Protein AF-A0A026WKN6-F1 (afdb_monomer_lite)

Organism: Ooceraea biroi (NCBI:txid2015173)

Secondary structure (DSSP, 8-state):
--HHHHHHHHHHHTT-TTPPP-S-SS-TT------S------S--HHHHHHHHHHHHHHT-GGGHHHHHHHHTTTTS--HHHHHHHHHHHHHHHHTTTSS------SS---------

pLDDT: mean 77.49, std 14.38, range [48.28, 93.0]

Sequence (117 aa):
MRQSSYIDEVLKRFNMEECNPVSTPMDLGSKLDREEQSYEEKDLPYRELVGCLTYIATATRPDIAFVASYLGQFNSCYREVHWKAAKRVLRYLKGTRDIGLVFRTDSEPLRRYMDSD

Foldseek 3Di:
DQQLVLLCVLCVVQVNNPPAADQDLADPPDDPDPDPDDDDPPVDCQVVLLVSLCCSCVPKNVVCNVVSVVLVVCSPPDDVSSVVSSSNNSSNCSVCVVPIDPPDVDVDPDDDDDDDD

Structure (mmCIF, N/CA/C/O backbone):
data_AF-A0A026WKN6-F1
#
_entry.id   AF-A0A026WKN6-F1
#
loop_
_atom_site.group_PDB
_atom_site.id
_atom_site.type_symbol
_atom_site.label_atom_id
_atom_site.label_alt_id
_atom_site.label_comp_id
_atom_site.label_asym_id
_atom_site.label_entity_id
_atom_site.label_seq_id
_atom_site.pdbx_PDB_ins_code
_atom_site.Cartn_x
_atom_site.Cartn_y
_atom_site.Cartn_z
_atom_site.occupancy
_atom_site.B_iso_or_equiv
_atom_site.auth_seq_id
_atom_site.auth_comp_id
_atom_site.auth_asym_id
_atom_site.auth_atom_id
_atom_site.pdbx_PDB_model_num
ATOM 1 N N . MET A 1 1 ? 17.567 -3.033 -8.447 1.00 48.56 1 MET A N 1
ATOM 2 C CA . MET A 1 1 ? 16.468 -3.650 -7.667 1.00 48.56 1 MET A CA 1
ATOM 3 C C . MET A 1 1 ? 15.292 -3.879 -8.597 1.00 48.56 1 MET A C 1
ATOM 5 O O . MET A 1 1 ? 15.022 -3.006 -9.411 1.00 48.56 1 MET A O 1
ATOM 9 N N . ARG A 1 2 ? 14.626 -5.036 -8.524 1.00 63.66 2 ARG A N 1
ATOM 10 C CA . ARG A 1 2 ? 13.374 -5.266 -9.257 1.00 63.66 2 ARG A CA 1
ATOM 11 C C . ARG A 1 2 ? 12.217 -4.848 -8.357 1.00 63.66 2 ARG A C 1
ATOM 13 O O . ARG A 1 2 ? 12.147 -5.289 -7.216 1.00 63.66 2 ARG A O 1
ATOM 20 N N . GLN A 1 3 ? 11.339 -3.998 -8.877 1.00 70.75 3 GLN A N 1
ATOM 21 C CA . GLN A 1 3 ? 10.154 -3.496 -8.182 1.00 70.75 3 GLN A CA 1
ATOM 22 C C . GLN A 1 3 ? 9.325 -4.612 -7.527 1.00 70.75 3 GLN A C 1
ATOM 24 O O . GLN A 1 3 ? 8.869 -4.462 -6.397 1.00 70.75 3 GLN A O 1
ATOM 29 N N . SER A 1 4 ? 9.157 -5.734 -8.229 1.00 78.69 4 SER A N 1
ATOM 30 C CA . SER A 1 4 ? 8.383 -6.886 -7.769 1.00 78.69 4 SER A CA 1
ATOM 31 C C . SER A 1 4 ? 8.903 -7.465 -6.453 1.00 78.69 4 SER A C 1
ATOM 33 O O . SER A 1 4 ? 8.103 -7.727 -5.566 1.00 78.69 4 SER A O 1
ATOM 35 N N . SER A 1 5 ? 10.224 -7.553 -6.266 1.00 83.88 5 SER A N 1
ATOM 36 C CA . SER A 1 5 ? 10.817 -8.065 -5.024 1.00 83.88 5 SER A CA 1
ATOM 37 C C . SER A 1 5 ? 10.490 -7.188 -3.813 1.00 83.88 5 SER A C 1
ATOM 39 O O . SER A 1 5 ? 10.167 -7.712 -2.755 1.00 83.88 5 SER A O 1
ATOM 41 N N . TYR A 1 6 ? 10.503 -5.860 -3.974 1.00 87.56 6 TYR A N 1
ATOM 42 C CA . TYR A 1 6 ? 10.121 -4.952 -2.888 1.00 87.56 6 TYR A CA 1
ATOM 43 C C . TYR A 1 6 ? 8.618 -5.026 -2.589 1.00 87.56 6 TYR A C 1
ATOM 45 O O . TYR A 1 6 ? 8.214 -5.009 -1.430 1.00 87.56 6 TYR A O 1
ATOM 53 N N . ILE A 1 7 ? 7.777 -5.153 -3.622 1.00 88.44 7 ILE A N 1
ATOM 54 C CA . ILE A 1 7 ? 6.335 -5.373 -3.438 1.00 88.44 7 ILE A CA 1
ATOM 55 C C . ILE A 1 7 ? 6.089 -6.678 -2.667 1.00 88.44 7 ILE A C 1
ATOM 57 O O . ILE A 1 7 ? 5.296 -6.669 -1.729 1.00 88.44 7 ILE A O 1
ATOM 61 N N . ASP A 1 8 ? 6.781 -7.766 -3.010 1.00 89.62 8 ASP A N 1
ATOM 62 C CA . ASP A 1 8 ? 6.659 -9.057 -2.323 1.00 89.62 8 ASP A CA 1
ATOM 63 C C . ASP A 1 8 ? 7.111 -8.960 -0.848 1.00 89.62 8 ASP A C 1
ATOM 65 O O . ASP A 1 8 ? 6.417 -9.450 0.045 1.00 89.62 8 ASP A O 1
ATOM 69 N N . GLU A 1 9 ? 8.213 -8.258 -0.555 1.00 91.19 9 GLU A N 1
ATOM 70 C CA . GLU A 1 9 ? 8.668 -7.993 0.821 1.00 91.19 9 GLU A CA 1
ATOM 71 C C . GLU A 1 9 ? 7.640 -7.195 1.634 1.00 91.19 9 GLU A C 1
ATOM 73 O O . GLU A 1 9 ? 7.352 -7.531 2.786 1.00 91.19 9 GLU A O 1
ATOM 78 N N . VAL A 1 10 ? 7.055 -6.155 1.036 1.00 91.88 10 VAL A N 1
ATOM 79 C CA . VAL A 1 10 ? 5.997 -5.360 1.669 1.00 91.88 10 VAL A CA 1
ATOM 80 C C . VAL A 1 10 ? 4.758 -6.227 1.908 1.00 91.88 10 VAL A C 1
ATOM 82 O O . VAL A 1 10 ? 4.197 -6.204 3.003 1.00 91.88 10 VAL A O 1
ATOM 85 N N . LEU A 1 11 ? 4.345 -7.047 0.937 1.00 91.62 11 LEU A N 1
ATOM 86 C CA . LEU A 1 11 ? 3.221 -7.972 1.105 1.00 91.62 11 LEU A CA 1
ATOM 87 C C . LEU A 1 11 ? 3.456 -8.940 2.268 1.00 91.62 11 LEU A C 1
ATOM 89 O O . LEU A 1 11 ? 2.553 -9.127 3.083 1.00 91.62 11 LEU A O 1
ATOM 93 N N . LYS A 1 12 ? 4.666 -9.488 2.400 1.00 93.00 12 LYS A N 1
ATOM 94 C CA . LYS A 1 12 ? 5.058 -10.351 3.520 1.00 93.00 12 LYS A CA 1
ATOM 95 C C . LYS A 1 12 ? 5.006 -9.633 4.859 1.00 93.00 12 LYS A C 1
ATOM 97 O O . LYS A 1 12 ? 4.391 -10.122 5.804 1.00 93.00 12 LYS A O 1
ATOM 102 N N . ARG A 1 13 ? 5.581 -8.433 4.931 1.00 92.44 13 ARG A N 1
ATOM 103 C CA . ARG A 1 13 ? 5.634 -7.619 6.154 1.00 92.44 13 ARG A CA 1
ATOM 104 C C . ARG A 1 13 ? 4.250 -7.307 6.726 1.00 92.44 13 ARG A C 1
ATOM 106 O O . ARG A 1 13 ? 4.085 -7.286 7.941 1.00 92.44 13 ARG A O 1
ATOM 113 N N . PHE A 1 14 ? 3.252 -7.111 5.865 1.00 91.56 14 PHE A N 1
ATOM 114 C CA . PHE A 1 14 ? 1.872 -6.833 6.275 1.00 91.56 14 PHE A CA 1
ATOM 115 C C . PHE A 1 14 ? 0.948 -8.063 6.232 1.00 91.56 14 PHE A C 1
ATOM 117 O O . PHE A 1 14 ? -0.270 -7.907 6.342 1.00 91.56 14 PHE A O 1
ATOM 124 N N . ASN A 1 15 ? 1.505 -9.274 6.096 1.00 90.75 15 ASN A N 1
ATOM 125 C CA . ASN A 1 15 ? 0.782 -10.551 6.059 1.00 90.75 15 ASN A CA 1
ATOM 126 C C . ASN A 1 15 ? -0.301 -10.613 4.956 1.00 90.75 15 ASN A C 1
ATOM 128 O O . ASN A 1 15 ? -1.433 -11.054 5.170 1.00 90.75 15 ASN A O 1
ATOM 132 N N . MET A 1 16 ? 0.054 -10.118 3.770 1.00 92.25 16 MET A N 1
ATOM 133 C CA . MET A 1 16 ? -0.791 -9.980 2.578 1.00 92.25 16 MET A CA 1
ATOM 134 C C . MET A 1 16 ? -0.297 -10.841 1.401 1.00 92.25 16 MET A C 1
ATOM 136 O O . MET A 1 16 ? -0.819 -10.708 0.294 1.00 92.25 16 MET A O 1
ATOM 140 N N . GLU A 1 17 ? 0.665 -11.744 1.613 1.00 89.19 17 GLU A N 1
ATOM 141 C CA . GLU A 1 17 ? 1.188 -12.656 0.579 1.00 89.19 17 GLU A CA 1
ATOM 142 C C . GLU A 1 17 ? 0.080 -13.475 -0.086 1.00 89.19 17 GLU A C 1
ATOM 144 O O . GLU A 1 17 ? 0.036 -13.549 -1.308 1.00 89.19 17 GLU A O 1
ATOM 149 N N . GLU A 1 18 ? -0.896 -13.961 0.685 1.00 87.81 18 GLU A N 1
ATOM 150 C CA . GLU A 1 18 ? -2.012 -14.793 0.207 1.00 87.81 18 GLU A CA 1
ATOM 151 C C . GLU A 1 18 ? -3.272 -13.984 -0.159 1.00 87.81 18 GLU A C 1
ATOM 153 O O . GLU A 1 18 ? -4.340 -14.540 -0.404 1.00 87.81 18 GLU A O 1
ATOM 158 N N . CYS A 1 19 ? -3.195 -12.648 -0.224 1.00 87.88 19 CYS A N 1
ATOM 159 C CA . CYS A 1 19 ? -4.388 -11.836 -0.482 1.00 87.88 19 CYS A CA 1
ATOM 160 C C . CYS A 1 19 ? -4.925 -11.995 -1.921 1.00 87.88 19 CYS A C 1
ATOM 162 O O . CYS A 1 19 ? -4.163 -12.161 -2.873 1.00 87.88 19 CYS A O 1
ATOM 164 N N . ASN A 1 20 ? -6.243 -11.895 -2.115 1.00 89.38 20 ASN A N 1
ATOM 165 C CA . ASN A 1 20 ? -6.823 -11.913 -3.463 1.00 89.38 20 ASN A CA 1
ATOM 166 C C . ASN A 1 20 ? -6.554 -10.581 -4.179 1.00 89.38 20 ASN A C 1
ATOM 168 O O . ASN A 1 20 ? -6.900 -9.539 -3.610 1.00 89.38 20 ASN A O 1
ATOM 172 N N . PRO A 1 21 ? -6.008 -10.571 -5.407 1.00 88.06 21 PRO A N 1
ATOM 173 C CA . PRO A 1 21 ? -5.739 -9.332 -6.124 1.00 88.06 21 PRO A CA 1
ATOM 174 C C . PRO A 1 21 ? -7.027 -8.560 -6.443 1.00 88.06 21 PRO A C 1
ATOM 176 O O . PRO A 1 21 ? -8.120 -9.125 -6.488 1.00 88.06 21 PRO A O 1
ATOM 179 N N . VAL A 1 22 ? -6.901 -7.248 -6.642 1.00 87.62 22 VAL A N 1
ATOM 180 C CA . VAL A 1 22 ? -7.993 -6.378 -7.114 1.00 87.62 22 VAL A CA 1
ATOM 181 C C . VAL A 1 22 ? -7.535 -5.591 -8.329 1.00 87.62 22 VAL A C 1
ATOM 183 O O . VAL A 1 22 ? -6.348 -5.322 -8.476 1.00 87.62 22 VAL A O 1
ATOM 186 N N . SER A 1 23 ? -8.475 -5.199 -9.186 1.00 83.00 23 SER A N 1
ATOM 187 C CA . SER A 1 23 ? -8.194 -4.423 -10.398 1.00 83.00 23 SER A CA 1
ATOM 188 C C . SER A 1 23 ? -8.072 -2.918 -10.152 1.00 83.00 23 SER A C 1
ATOM 190 O O . SER A 1 23 ? -7.506 -2.226 -10.992 1.00 83.00 23 SER A O 1
ATOM 192 N N . THR A 1 24 ? -8.574 -2.400 -9.022 1.00 82.12 24 THR A N 1
ATOM 193 C CA . THR A 1 24 ? -8.533 -0.962 -8.709 1.00 82.12 24 THR A CA 1
ATOM 194 C C . THR A 1 24 ? -7.831 -0.665 -7.377 1.00 82.12 24 THR A C 1
ATOM 196 O O . THR A 1 24 ? -8.130 -1.320 -6.369 1.00 82.12 24 THR A O 1
ATOM 199 N N . PRO A 1 25 ? -6.938 0.348 -7.332 1.00 78.88 25 PRO A N 1
ATOM 200 C CA . PRO A 1 25 ? -6.213 0.721 -6.114 1.00 78.88 25 PRO A CA 1
ATOM 201 C C . PRO A 1 25 ? -7.118 1.353 -5.048 1.00 78.88 25 PRO A C 1
ATOM 203 O O . PRO A 1 25 ? -6.842 1.238 -3.857 1.00 78.88 25 PRO A O 1
ATOM 206 N N . MET A 1 26 ? -8.219 1.983 -5.463 1.00 77.88 26 MET A N 1
ATOM 207 C CA . MET A 1 26 ? -9.197 2.633 -4.593 1.00 77.88 26 MET A CA 1
ATOM 208 C C . MET A 1 26 ? -10.614 2.264 -5.035 1.00 77.88 26 MET A C 1
ATOM 210 O O . MET A 1 26 ? -10.860 2.002 -6.215 1.00 77.88 26 MET A O 1
ATOM 214 N N . ASP A 1 27 ? -11.534 2.205 -4.077 1.00 69.12 27 ASP A N 1
ATOM 215 C CA . ASP A 1 27 ? -12.958 2.074 -4.364 1.00 69.12 27 ASP A CA 1
ATOM 216 C C . ASP A 1 27 ? -13.550 3.475 -4.567 1.00 69.12 27 ASP A C 1
ATOM 218 O O . ASP A 1 27 ? -13.431 4.328 -3.687 1.00 69.12 27 ASP A O 1
ATOM 222 N N . LEU A 1 28 ? -14.149 3.733 -5.733 1.00 54.09 28 LEU A N 1
ATOM 223 C CA . LEU A 1 28 ? -14.684 5.052 -6.105 1.00 54.09 28 LEU A CA 1
ATOM 224 C C . LEU A 1 28 ? -15.862 5.489 -5.208 1.00 54.09 28 LEU A C 1
ATOM 226 O O . LEU A 1 28 ? -16.204 6.668 -5.188 1.00 54.09 28 LEU A O 1
ATOM 230 N N . GLY A 1 29 ? -16.476 4.557 -4.468 1.00 53.06 29 GLY A N 1
ATOM 231 C CA . GLY A 1 29 ? -17.638 4.817 -3.612 1.00 53.06 29 GLY A CA 1
ATOM 232 C C . GLY A 1 29 ? -17.336 5.095 -2.135 1.00 53.06 29 GLY A C 1
ATOM 233 O O . GLY A 1 29 ? -18.215 5.568 -1.420 1.00 53.06 29 GLY A O 1
ATOM 234 N N . SER A 1 30 ? -16.123 4.822 -1.647 1.00 57.12 30 SER A N 1
ATOM 235 C CA . SER A 1 30 ? -15.786 5.012 -0.230 1.00 57.12 30 SER A CA 1
ATOM 236 C C . SER A 1 30 ? -15.177 6.394 -0.002 1.00 57.12 30 SER A C 1
ATOM 238 O O . SER A 1 30 ? -13.962 6.562 -0.109 1.00 57.12 30 SER A O 1
ATOM 240 N N . LYS A 1 31 ? -16.011 7.388 0.326 1.00 59.00 31 LYS A N 1
ATOM 241 C CA . LYS A 1 31 ? -15.520 8.632 0.934 1.00 59.00 31 LYS A CA 1
ATOM 242 C C . LYS A 1 31 ? -14.857 8.266 2.262 1.00 59.00 31 LYS A C 1
ATOM 244 O O . LYS A 1 31 ? -15.513 7.747 3.162 1.00 59.00 31 LYS A O 1
ATOM 249 N N . LEU A 1 32 ? -13.546 8.473 2.361 1.00 64.12 32 LEU A N 1
ATOM 250 C CA . LEU A 1 32 ? -12.849 8.410 3.642 1.00 64.12 32 LEU A CA 1
ATOM 251 C C . LEU A 1 32 ? -13.203 9.705 4.375 1.00 64.12 32 LEU A C 1
ATOM 253 O O . L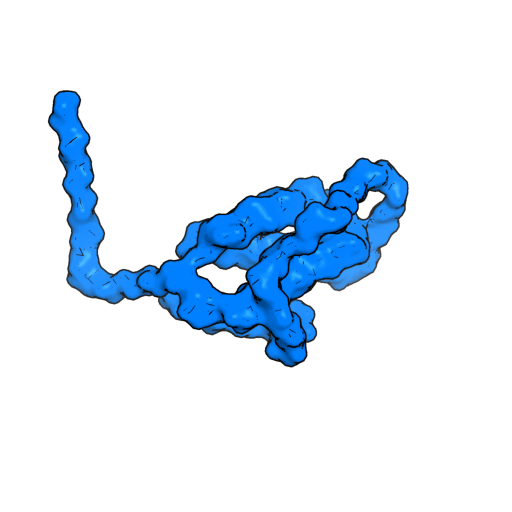EU A 1 32 ? -12.563 10.737 4.177 1.00 64.12 32 LEU A O 1
ATOM 257 N N . ASP A 1 33 ? -14.313 9.677 5.113 1.00 60.28 33 ASP A N 1
ATOM 258 C CA . ASP A 1 33 ? -14.785 10.849 5.836 1.00 60.28 33 ASP A CA 1
ATOM 259 C C . ASP A 1 33 ? -13.829 11.203 6.973 1.00 60.28 33 ASP A C 1
ATOM 261 O O . ASP A 1 33 ? -13.412 10.370 7.784 1.00 60.28 33 ASP A O 1
ATOM 265 N N . ARG A 1 34 ? -13.499 12.492 7.023 1.00 56.62 34 ARG A N 1
ATOM 266 C CA . ARG A 1 34 ? -12.671 13.111 8.052 1.00 56.62 34 ARG A CA 1
ATOM 267 C C . ARG A 1 34 ? -13.568 13.579 9.198 1.00 56.62 34 ARG A C 1
ATOM 269 O O . ARG A 1 34 ? -13.536 14.744 9.568 1.00 56.62 34 ARG A O 1
ATOM 276 N N . GLU A 1 35 ? -14.429 12.705 9.711 1.00 55.69 35 GLU A N 1
ATOM 277 C CA . GLU A 1 35 ? -15.201 13.055 10.904 1.00 55.69 35 GLU A CA 1
ATOM 278 C C . GLU A 1 35 ? -14.261 13.164 12.113 1.00 55.69 35 GLU A C 1
ATOM 280 O O . GLU A 1 35 ? -13.266 12.445 12.224 1.00 55.69 35 GLU A O 1
ATOM 285 N N . GLU A 1 36 ? -14.544 14.098 13.017 1.00 53.97 36 GLU A N 1
ATOM 286 C CA . GLU A 1 36 ? -13.625 14.500 14.093 1.00 53.97 36 GLU A CA 1
ATOM 287 C C . GLU A 1 36 ? -13.580 13.529 15.284 1.00 53.97 36 GLU A C 1
ATOM 289 O O . GLU A 1 36 ? -12.794 13.727 16.207 1.00 53.97 36 GLU A O 1
ATOM 294 N N . GLN A 1 37 ? -14.384 12.460 15.296 1.00 52.09 37 GLN A N 1
ATOM 295 C CA . GLN A 1 37 ? -14.544 11.634 16.499 1.00 52.09 37 GLN A CA 1
ATOM 296 C C . GLN A 1 37 ? -14.195 10.160 16.286 1.00 52.09 37 GLN A C 1
ATOM 298 O O . GLN A 1 37 ? -14.786 9.490 15.442 1.00 52.09 37 GLN A O 1
ATOM 303 N N . SER A 1 38 ? -13.265 9.687 17.126 1.00 48.28 38 SER A N 1
ATOM 304 C CA . SER A 1 38 ? -12.721 8.329 17.291 1.00 48.28 38 SER A CA 1
ATOM 305 C C . SER A 1 38 ? -11.351 8.086 16.640 1.00 48.28 38 SER A C 1
ATOM 307 O O . SER A 1 38 ? -11.210 7.615 15.510 1.00 48.28 38 SER A O 1
ATOM 309 N N . TYR A 1 39 ? -10.327 8.421 17.432 1.00 60.25 39 TYR A N 1
ATOM 310 C CA . TYR A 1 39 ? -9.042 7.732 17.465 1.00 60.25 39 TYR A CA 1
ATOM 311 C C . TYR A 1 39 ? -9.267 6.275 17.872 1.00 60.25 39 TYR A C 1
ATOM 313 O O . TYR A 1 39 ? -9.890 6.038 18.902 1.00 60.25 39 TYR A O 1
ATOM 321 N N . GLU A 1 40 ? -8.657 5.332 17.161 1.00 53.97 40 GLU A N 1
ATOM 322 C CA . GLU A 1 40 ? -8.114 4.152 17.831 1.00 53.97 40 GLU A CA 1
ATOM 323 C C . GLU A 1 40 ? -6.732 3.843 17.258 1.00 53.97 40 GLU A C 1
ATOM 325 O O . GLU A 1 40 ? -6.589 3.265 16.177 1.00 53.97 40 GLU A O 1
ATOM 330 N N . GLU A 1 41 ? -5.715 4.223 18.038 1.00 56.28 41 GLU A N 1
ATOM 331 C CA . GLU A 1 41 ? -4.413 3.561 18.090 1.00 56.28 41 GLU A CA 1
ATOM 332 C C . GLU A 1 41 ? -4.624 2.098 18.506 1.00 56.28 41 GLU A C 1
ATOM 334 O O . GLU A 1 41 ? -4.392 1.688 19.636 1.00 56.28 41 GLU A O 1
ATOM 339 N N . LYS A 1 42 ? -5.116 1.281 17.583 1.00 56.66 42 LYS A N 1
ATOM 340 C CA . LYS A 1 42 ? -4.738 -0.130 17.567 1.00 56.66 42 LYS A CA 1
ATOM 341 C C . LYS A 1 42 ? -3.354 -0.157 16.934 1.00 56.66 42 LYS A C 1
ATOM 343 O O . LYS A 1 42 ? -3.185 0.573 15.964 1.00 56.66 42 LYS A O 1
ATOM 348 N N . ASP A 1 43 ? -2.420 -0.949 17.468 1.00 68.44 43 ASP A N 1
ATOM 349 C CA . ASP A 1 43 ? -1.008 -1.185 17.067 1.00 68.44 43 ASP A CA 1
ATOM 350 C C . ASP A 1 43 ? -0.784 -1.547 15.576 1.00 68.44 43 ASP A C 1
ATOM 352 O O . ASP A 1 43 ? -0.025 -2.439 15.199 1.00 68.44 43 ASP A O 1
ATOM 356 N N . LEU A 1 44 ? -1.492 -0.892 14.672 1.00 77.69 44 LEU A N 1
ATOM 357 C CA . LEU A 1 44 ? -1.476 -1.129 13.257 1.00 77.69 44 LEU A CA 1
ATOM 358 C C . LEU A 1 44 ? -0.347 -0.278 12.681 1.00 77.69 44 LEU A C 1
ATOM 360 O O . LEU A 1 44 ? -0.346 0.945 12.853 1.00 77.69 44 LEU A O 1
ATOM 364 N N . PRO A 1 45 ? 0.590 -0.884 11.939 1.00 88.31 45 PRO A N 1
ATOM 365 C CA . PRO A 1 45 ? 1.684 -0.173 11.285 1.00 88.31 45 PRO A CA 1
ATOM 366 C C . PRO A 1 45 ? 1.192 0.626 10.056 1.00 88.31 45 PRO A C 1
ATOM 368 O O . PRO A 1 45 ? 1.696 0.477 8.946 1.00 88.31 45 PRO A O 1
ATOM 371 N N . TYR A 1 46 ? 0.184 1.491 10.233 1.00 88.44 46 TYR A N 1
ATOM 372 C CA . TYR A 1 46 ? -0.433 2.281 9.164 1.00 88.44 46 TYR A CA 1
ATOM 373 C C . TYR A 1 46 ? 0.560 3.259 8.537 1.00 88.44 46 TYR A C 1
ATOM 375 O O . TYR A 1 46 ? 0.729 3.274 7.321 1.00 88.44 46 TYR A O 1
ATOM 383 N N . ARG A 1 47 ? 1.253 4.052 9.367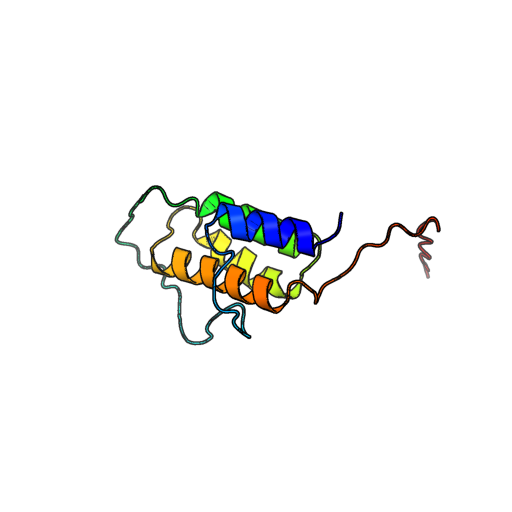 1.00 88.56 47 ARG A N 1
ATOM 384 C CA . ARG A 1 47 ? 2.247 5.037 8.898 1.00 88.56 47 ARG A CA 1
ATOM 385 C C . ARG A 1 47 ? 3.374 4.372 8.118 1.00 88.56 47 ARG A C 1
ATOM 387 O O . ARG A 1 47 ? 3.827 4.896 7.106 1.00 88.56 47 ARG A O 1
ATOM 394 N N . GLU A 1 48 ? 3.794 3.204 8.587 1.00 91.38 48 GLU A N 1
ATOM 395 C CA . GLU A 1 48 ? 4.810 2.394 7.930 1.00 91.38 48 GLU A CA 1
ATOM 396 C C . GLU A 1 48 ? 4.326 1.903 6.561 1.00 91.38 48 GLU A C 1
ATOM 398 O O . GLU A 1 48 ? 5.026 2.084 5.566 1.00 91.38 48 GLU A O 1
ATOM 403 N N . LEU A 1 49 ? 3.097 1.376 6.484 1.00 92.44 49 LEU A N 1
ATOM 404 C CA . LEU A 1 49 ? 2.500 0.958 5.218 1.00 92.44 49 LEU A CA 1
ATOM 405 C C . LEU A 1 49 ? 2.393 2.126 4.232 1.00 92.44 49 LEU A C 1
ATOM 407 O O . LEU A 1 49 ? 2.788 1.992 3.076 1.00 92.44 49 LEU A O 1
ATOM 411 N N . VAL A 1 50 ? 1.902 3.285 4.673 1.00 91.88 50 VAL A N 1
ATOM 412 C CA . VAL A 1 50 ? 1.819 4.483 3.825 1.00 91.88 50 VAL A CA 1
ATOM 413 C C . VAL A 1 50 ? 3.206 4.917 3.344 1.00 91.88 50 VAL A C 1
ATOM 415 O O . VAL A 1 50 ? 3.349 5.310 2.186 1.00 91.88 50 VAL A O 1
ATOM 418 N N . GLY A 1 51 ? 4.238 4.794 4.183 1.00 92.19 51 GLY A N 1
ATOM 419 C CA . GLY A 1 51 ? 5.630 5.027 3.795 1.00 92.19 51 GLY A CA 1
ATOM 420 C C . GLY A 1 51 ? 6.090 4.096 2.670 1.00 92.19 51 GLY A C 1
ATOM 421 O O . GLY A 1 51 ? 6.589 4.570 1.649 1.00 92.19 51 GLY A O 1
ATOM 422 N N . CYS A 1 52 ? 5.841 2.789 2.799 1.00 92.56 52 CYS A N 1
ATOM 423 C CA . CYS A 1 52 ? 6.122 1.808 1.746 1.00 92.56 52 CYS A CA 1
ATOM 424 C C . CYS A 1 52 ? 5.365 2.122 0.446 1.00 92.56 52 CYS A C 1
ATOM 426 O O . CYS A 1 52 ? 5.956 2.097 -0.633 1.00 92.56 52 CYS A O 1
ATOM 428 N N . LEU A 1 53 ? 4.074 2.463 0.534 1.00 91.94 53 LEU A N 1
ATOM 429 C CA . LEU A 1 53 ? 3.260 2.828 -0.631 1.00 91.94 53 LEU A CA 1
ATOM 430 C C . LEU A 1 53 ? 3.777 4.097 -1.315 1.00 91.94 53 LEU A C 1
ATOM 432 O O . LEU A 1 53 ? 3.841 4.147 -2.540 1.00 91.94 53 LEU A O 1
ATOM 436 N N . THR A 1 54 ? 4.185 5.098 -0.535 1.00 92.12 54 THR A N 1
ATOM 437 C CA . THR A 1 54 ? 4.761 6.345 -1.054 1.00 92.12 54 THR A CA 1
ATOM 438 C C . THR A 1 54 ? 6.078 6.076 -1.776 1.00 92.12 54 THR A C 1
ATOM 440 O O . THR A 1 54 ? 6.299 6.621 -2.852 1.00 92.12 54 THR A O 1
ATOM 443 N N . TYR A 1 55 ? 6.926 5.194 -1.239 1.00 90.94 55 TYR A N 1
ATOM 444 C CA . TYR A 1 55 ? 8.164 4.788 -1.905 1.00 90.94 55 TYR A CA 1
ATOM 445 C C . TYR A 1 55 ? 7.902 4.041 -3.220 1.00 90.94 55 TYR A C 1
ATOM 447 O O . TYR A 1 55 ? 8.511 4.351 -4.240 1.00 90.94 55 TYR A O 1
ATOM 455 N N . ILE A 1 56 ? 6.959 3.093 -3.237 1.00 88.81 56 ILE A N 1
ATOM 456 C CA . ILE A 1 56 ? 6.573 2.372 -4.464 1.00 88.81 56 ILE A CA 1
ATOM 457 C C . ILE A 1 56 ? 6.043 3.356 -5.514 1.00 88.81 56 ILE A C 1
ATOM 459 O O . ILE A 1 56 ? 6.419 3.267 -6.689 1.00 88.81 56 ILE A O 1
ATOM 463 N N . ALA A 1 57 ? 5.227 4.319 -5.078 1.00 89.31 57 ALA A N 1
ATOM 464 C CA . ALA A 1 57 ? 4.646 5.341 -5.932 1.00 89.31 57 ALA A CA 1
ATOM 465 C C . ALA A 1 57 ? 5.694 6.238 -6.599 1.00 89.31 57 ALA A C 1
ATOM 467 O O . ALA A 1 57 ? 5.623 6.475 -7.803 1.00 89.31 57 ALA A O 1
ATOM 468 N N . THR A 1 58 ? 6.667 6.725 -5.825 1.00 85.81 58 THR A N 1
ATOM 469 C CA . THR A 1 58 ? 7.715 7.625 -6.325 1.00 85.81 58 THR A CA 1
ATOM 470 C C . THR A 1 58 ? 8.774 6.893 -7.133 1.00 85.81 58 THR A C 1
ATOM 472 O O . THR A 1 58 ? 9.303 7.456 -8.088 1.00 85.81 58 THR A O 1
ATOM 475 N N . ALA A 1 59 ? 9.080 5.644 -6.779 1.00 82.44 59 ALA A N 1
ATOM 476 C CA . ALA A 1 59 ? 10.132 4.891 -7.440 1.00 82.44 59 ALA A CA 1
ATOM 477 C C . ALA A 1 59 ? 9.679 4.289 -8.772 1.00 82.44 59 ALA A C 1
ATOM 479 O O . ALA A 1 59 ? 10.437 4.330 -9.731 1.00 82.44 59 ALA A O 1
ATOM 480 N N . THR A 1 60 ? 8.495 3.669 -8.843 1.00 78.75 60 THR A N 1
ATOM 481 C CA . THR A 1 60 ? 8.183 2.740 -9.955 1.00 78.75 60 THR A CA 1
ATOM 482 C C . THR A 1 60 ? 6.719 2.692 -10.398 1.00 78.75 60 THR A C 1
ATOM 484 O O . THR A 1 60 ? 6.440 2.229 -11.507 1.00 78.75 60 THR A O 1
ATOM 487 N N . ARG A 1 61 ? 5.779 3.159 -9.563 1.00 81.88 61 ARG A N 1
ATOM 488 C CA . ARG A 1 61 ? 4.325 3.050 -9.789 1.00 81.88 61 ARG A CA 1
ATOM 489 C C . ARG A 1 61 ? 3.598 4.380 -9.591 1.00 81.88 61 ARG A C 1
ATOM 491 O O . ARG A 1 61 ? 2.849 4.540 -8.623 1.00 81.88 61 ARG A O 1
ATOM 498 N N . PRO A 1 62 ? 3.767 5.344 -10.512 1.00 84.25 62 PRO A N 1
ATOM 499 C CA . PRO A 1 62 ? 3.086 6.634 -10.413 1.00 84.25 62 PRO A CA 1
ATOM 500 C C . PRO A 1 62 ? 1.552 6.509 -10.444 1.00 84.25 62 PRO A C 1
ATOM 502 O O . PRO A 1 62 ? 0.855 7.389 -9.946 1.00 84.25 62 PRO A O 1
ATOM 505 N N . ASP A 1 63 ? 1.010 5.402 -10.957 1.00 84.75 63 ASP A N 1
ATOM 506 C CA . ASP A 1 63 ? -0.422 5.084 -10.962 1.00 84.75 63 ASP A CA 1
ATOM 507 C C . ASP A 1 63 ? -1.037 4.987 -9.555 1.00 84.75 63 ASP A C 1
ATOM 509 O O . ASP A 1 63 ? -2.223 5.271 -9.388 1.00 84.75 63 ASP A O 1
ATOM 513 N N . ILE A 1 64 ? -0.244 4.657 -8.525 1.00 88.94 64 ILE A N 1
ATOM 514 C CA . ILE A 1 64 ? -0.703 4.660 -7.127 1.00 88.94 64 ILE A CA 1
ATOM 515 C C . ILE A 1 64 ? -0.334 5.946 -6.372 1.00 88.94 64 ILE A C 1
ATOM 517 O O . ILE A 1 64 ? -0.663 6.075 -5.194 1.00 88.94 64 ILE A O 1
ATOM 521 N N . ALA A 1 65 ? 0.329 6.920 -7.003 1.00 88.56 65 ALA A N 1
ATOM 522 C CA . ALA A 1 65 ? 0.781 8.129 -6.311 1.00 88.56 65 ALA A CA 1
ATOM 523 C C . ALA A 1 65 ? -0.380 8.912 -5.695 1.00 88.56 65 ALA A C 1
ATOM 525 O O . ALA A 1 65 ? -0.316 9.292 -4.528 1.00 88.56 65 ALA A O 1
ATOM 526 N N . PHE A 1 66 ? -1.482 9.054 -6.435 1.00 88.62 66 PHE A N 1
ATOM 527 C CA . PHE A 1 66 ? -2.683 9.710 -5.927 1.00 88.62 66 PHE A CA 1
ATOM 528 C C . PHE A 1 66 ? -3.215 9.029 -4.658 1.00 88.62 66 PHE A C 1
ATOM 530 O O . PHE A 1 66 ? -3.462 9.694 -3.652 1.00 88.62 66 PHE A O 1
ATOM 537 N N . VAL A 1 67 ? -3.348 7.697 -4.677 1.00 88.25 67 VAL A N 1
ATOM 538 C CA . VAL A 1 67 ? -3.900 6.949 -3.539 1.00 88.25 67 VAL A CA 1
ATOM 539 C C . VAL A 1 67 ? -2.963 6.990 -2.330 1.00 88.25 67 VAL A C 1
ATOM 541 O O . VAL A 1 67 ? -3.429 7.131 -1.202 1.00 88.25 67 VAL A O 1
ATOM 544 N N . ALA A 1 68 ? -1.647 6.926 -2.556 1.00 90.00 68 ALA A N 1
ATOM 545 C CA . ALA A 1 68 ? -0.642 7.013 -1.502 1.00 90.00 68 ALA A CA 1
ATOM 546 C C . ALA A 1 68 ? -0.652 8.397 -0.834 1.00 90.00 68 ALA A C 1
ATOM 548 O O . ALA A 1 68 ? -0.715 8.488 0.394 1.00 90.00 68 ALA A O 1
ATOM 549 N N . SER A 1 69 ? -0.679 9.473 -1.628 1.00 89.56 69 SER A N 1
ATOM 550 C CA . SER A 1 69 ? -0.791 10.841 -1.114 1.00 89.56 69 SER A CA 1
ATOM 551 C C . SER A 1 69 ? -2.108 11.071 -0.377 1.00 89.56 69 SER A C 1
ATOM 553 O O . SER A 1 69 ? -2.111 11.711 0.671 1.00 89.56 69 SER A O 1
ATOM 555 N N . TYR A 1 70 ? -3.221 10.527 -0.879 1.00 88.81 70 TYR A N 1
ATOM 556 C CA . TYR A 1 70 ? -4.519 10.626 -0.214 1.00 88.81 70 TYR A CA 1
ATOM 557 C C . TYR A 1 70 ? -4.520 9.929 1.152 1.00 88.81 70 TYR A C 1
ATOM 559 O O . TYR A 1 70 ? -4.901 10.535 2.150 1.00 88.81 70 TYR A O 1
ATOM 567 N N . LEU A 1 71 ? -4.008 8.696 1.235 1.00 88.50 71 LEU A N 1
ATOM 568 C CA . LEU A 1 71 ? -3.874 7.960 2.499 1.00 88.50 71 LEU A CA 1
ATOM 569 C C . LEU A 1 71 ? -2.921 8.649 3.492 1.00 88.50 71 LEU A C 1
ATOM 571 O O . LEU A 1 71 ? -3.155 8.601 4.703 1.00 88.50 71 LEU A O 1
ATOM 575 N N . GLY A 1 72 ? -1.887 9.336 2.996 1.00 87.56 72 GLY A N 1
ATOM 576 C CA . GLY A 1 72 ? -0.953 10.114 3.814 1.00 87.56 72 GLY A CA 1
ATOM 577 C C . GLY A 1 72 ? -1.597 11.262 4.593 1.00 87.56 72 GLY A C 1
ATOM 578 O O . GLY A 1 72 ? -1.126 11.592 5.683 1.00 87.56 72 GLY A O 1
ATOM 579 N N . GLN A 1 73 ? -2.718 11.811 4.114 1.00 87.44 73 GLN A N 1
ATOM 580 C CA . GLN A 1 73 ? -3.457 12.880 4.804 1.00 87.44 73 GLN A CA 1
ATOM 581 C C . GLN A 1 73 ? -4.084 12.429 6.133 1.00 87.44 73 GLN A C 1
ATOM 583 O O . GLN A 1 73 ? -4.470 13.272 6.948 1.00 87.44 73 GLN A O 1
ATOM 588 N N . PHE A 1 74 ? -4.162 11.112 6.353 1.00 84.44 74 PHE A N 1
ATOM 589 C CA . PHE A 1 74 ? -4.739 10.482 7.538 1.00 84.44 74 PHE A CA 1
ATOM 590 C C . PHE A 1 74 ? -3.675 9.868 8.464 1.00 84.44 74 PHE A C 1
ATOM 592 O O . PHE A 1 74 ? -4.019 9.160 9.401 1.00 84.44 74 PHE A O 1
ATOM 599 N N . ASN A 1 75 ? -2.377 10.136 8.264 1.00 81.94 75 ASN A N 1
ATOM 600 C CA . ASN A 1 75 ? -1.303 9.573 9.102 1.00 81.94 75 ASN A CA 1
ATOM 601 C C . ASN A 1 75 ? -1.421 9.909 10.603 1.00 81.94 75 ASN A C 1
ATOM 603 O O . ASN A 1 75 ? -0.919 9.157 11.445 1.00 81.94 75 ASN A O 1
ATOM 607 N N . SER A 1 76 ? -2.052 11.033 10.951 1.00 78.50 76 SER A N 1
ATOM 608 C CA . SER A 1 76 ? -2.311 11.450 12.336 1.00 78.50 76 SER A CA 1
ATOM 609 C C . SER A 1 76 ? -3.653 10.962 12.892 1.00 78.50 76 SER A C 1
ATOM 611 O O . SER A 1 76 ? -3.807 10.930 14.107 1.00 78.50 76 SER A O 1
ATOM 613 N N . CYS A 1 77 ? -4.601 10.576 12.033 1.00 77.00 77 CYS A N 1
ATOM 614 C CA . CYS A 1 77 ? -5.988 10.264 12.396 1.00 77.00 77 CYS A CA 1
ATOM 615 C C . CYS A 1 77 ? -6.553 9.081 11.586 1.00 77.00 77 CYS A C 1
ATOM 617 O O . CYS A 1 77 ? -7.682 9.114 11.087 1.00 77.00 77 CYS A O 1
ATOM 619 N N . TYR A 1 78 ? -5.753 8.025 11.416 1.00 76.62 78 TYR A N 1
ATOM 620 C CA . TYR A 1 78 ? -6.185 6.848 10.671 1.00 76.62 78 TYR A CA 1
ATOM 621 C C . TYR A 1 78 ? -7.208 6.039 11.478 1.00 76.62 78 TYR A C 1
ATOM 623 O O . TYR A 1 78 ? -7.293 6.106 12.699 1.00 76.62 78 TYR A O 1
ATOM 631 N N . ARG A 1 79 ? -8.020 5.274 10.753 1.00 78.44 79 ARG A N 1
ATOM 632 C CA . ARG A 1 79 ? -9.136 4.471 11.263 1.00 78.44 79 ARG A CA 1
ATOM 633 C C . ARG A 1 79 ? -9.118 3.132 10.546 1.00 78.44 79 ARG A C 1
ATOM 635 O O . ARG A 1 79 ? -8.406 2.967 9.552 1.00 78.44 79 ARG A O 1
ATOM 642 N N . GLU A 1 80 ? -9.960 2.200 10.971 1.00 80.25 80 GLU A N 1
ATOM 643 C CA . GLU A 1 80 ? -10.080 0.899 10.306 1.00 80.25 80 GLU A CA 1
ATOM 644 C C . GLU A 1 80 ? -10.415 1.032 8.807 1.00 80.25 80 GLU A C 1
ATOM 646 O O . GLU A 1 80 ? -9.894 0.275 7.990 1.00 80.25 80 GLU A O 1
ATOM 651 N N . VAL A 1 81 ? -11.215 2.034 8.422 1.00 82.44 81 VAL A N 1
ATOM 652 C CA . VAL A 1 81 ? -11.519 2.329 7.009 1.00 82.44 81 VAL A CA 1
ATOM 653 C C . VAL A 1 81 ? -10.270 2.724 6.216 1.00 82.44 81 VAL A C 1
ATOM 655 O O . VAL A 1 81 ? -10.049 2.207 5.122 1.00 82.44 81 VAL A O 1
ATOM 658 N N . HIS A 1 82 ? -9.400 3.553 6.800 1.00 86.25 82 HIS A N 1
ATOM 659 C CA . HIS A 1 82 ? -8.127 3.957 6.201 1.00 86.25 82 HIS A CA 1
ATOM 660 C C . HIS A 1 82 ? -7.179 2.757 6.087 1.00 86.25 82 HIS A C 1
ATOM 662 O O . HIS A 1 82 ? -6.550 2.549 5.051 1.00 86.25 82 HIS A O 1
ATOM 668 N N . TRP A 1 83 ? -7.131 1.904 7.114 1.00 86.81 83 TRP A N 1
ATOM 669 C CA . TRP A 1 83 ? -6.334 0.679 7.094 1.00 86.81 83 TRP A CA 1
ATOM 670 C C . TRP A 1 83 ? -6.804 -0.315 6.026 1.00 86.81 83 TRP A C 1
ATOM 672 O O . TRP A 1 83 ? -5.991 -0.853 5.273 1.00 86.81 83 TRP A O 1
ATOM 682 N N . LYS A 1 84 ? -8.120 -0.524 5.902 1.00 87.00 84 LYS A N 1
ATOM 683 C CA . LYS A 1 84 ? -8.722 -1.338 4.834 1.00 87.00 84 LYS A CA 1
ATOM 684 C C . LYS A 1 84 ? -8.390 -0.773 3.452 1.00 87.00 84 LYS A C 1
ATOM 686 O O . LYS A 1 84 ? -8.031 -1.544 2.561 1.00 87.00 84 LYS A O 1
ATOM 691 N N . ALA A 1 85 ? -8.453 0.548 3.287 1.00 88.62 85 ALA A N 1
ATOM 692 C CA . ALA A 1 85 ? -8.074 1.213 2.045 1.00 88.62 85 ALA A CA 1
ATOM 693 C C . ALA A 1 85 ? -6.587 0.991 1.716 1.00 88.62 85 ALA A C 1
ATOM 695 O O . ALA A 1 85 ? -6.272 0.561 0.610 1.00 88.62 85 ALA A O 1
ATOM 696 N N . ALA A 1 86 ? -5.679 1.155 2.680 1.00 90.50 86 ALA A N 1
ATOM 697 C CA . ALA A 1 86 ? -4.252 0.901 2.480 1.00 90.50 86 ALA A CA 1
ATOM 698 C C . ALA A 1 86 ? -3.958 -0.567 2.106 1.00 90.50 86 ALA A C 1
ATOM 700 O O . ALA A 1 86 ? -3.214 -0.837 1.161 1.00 90.50 86 ALA A O 1
ATOM 701 N N . LYS A 1 87 ? -4.615 -1.538 2.759 1.00 91.06 87 LYS A N 1
ATOM 702 C CA . LYS A 1 87 ? -4.528 -2.958 2.368 1.00 91.06 87 LYS A CA 1
ATOM 703 C C . LYS A 1 87 ? -5.069 -3.224 0.966 1.00 91.06 87 LYS A C 1
ATOM 705 O O . LYS A 1 87 ? -4.556 -4.099 0.274 1.00 91.06 87 LYS A O 1
ATOM 710 N N . ARG A 1 88 ? -6.100 -2.502 0.521 1.00 91.44 88 ARG A N 1
ATOM 711 C CA . ARG A 1 88 ? -6.606 -2.633 -0.852 1.00 91.44 88 ARG A CA 1
ATOM 712 C C . ARG A 1 88 ? -5.535 -2.257 -1.875 1.00 91.44 88 ARG A C 1
ATOM 714 O O . ARG A 1 88 ? -5.391 -2.971 -2.864 1.00 91.44 88 ARG A O 1
ATOM 721 N N . VAL A 1 89 ? -4.742 -1.219 -1.606 1.00 91.62 89 VAL A N 1
ATOM 722 C CA . VAL A 1 89 ? -3.611 -0.843 -2.471 1.00 91.62 89 VAL A CA 1
ATOM 723 C C . VAL A 1 89 ? -2.594 -1.983 -2.564 1.00 91.62 89 VAL A C 1
ATOM 725 O O . VAL A 1 89 ? -2.152 -2.310 -3.661 1.00 91.62 89 VAL A O 1
ATOM 728 N N . LEU A 1 90 ? -2.291 -2.668 -1.456 1.00 91.81 90 LEU A N 1
ATOM 729 C CA . LEU A 1 90 ? -1.434 -3.862 -1.484 1.00 91.81 90 LEU A CA 1
ATOM 730 C C . LEU A 1 90 ? -2.017 -4.990 -2.348 1.00 91.81 90 LEU A C 1
ATOM 732 O O . LEU A 1 90 ? -1.292 -5.599 -3.130 1.00 91.81 90 LEU A O 1
ATOM 736 N N . ARG A 1 91 ? -3.330 -5.241 -2.273 1.00 91.69 91 ARG A N 1
ATOM 737 C CA . ARG A 1 91 ? -4.006 -6.231 -3.137 1.00 91.69 91 ARG A CA 1
ATOM 738 C C . ARG A 1 91 ? -3.891 -5.867 -4.617 1.00 91.69 91 ARG A C 1
ATOM 740 O O . ARG A 1 91 ? -3.704 -6.745 -5.457 1.00 91.69 91 ARG A O 1
ATOM 747 N N . TYR A 1 92 ? -4.007 -4.582 -4.937 1.00 90.94 92 TYR A N 1
ATOM 748 C CA . TYR A 1 92 ? -3.832 -4.082 -6.297 1.00 90.94 92 TYR A CA 1
ATOM 749 C C . TYR A 1 92 ? -2.390 -4.279 -6.777 1.00 90.94 92 TYR A C 1
ATOM 751 O O . TYR A 1 92 ? -2.162 -4.820 -7.859 1.00 90.94 92 TYR A O 1
ATOM 759 N N . LEU A 1 93 ? -1.411 -3.922 -5.941 1.00 88.81 93 LEU A N 1
ATOM 760 C CA . LEU A 1 93 ? 0.009 -4.122 -6.223 1.00 88.81 93 LEU A CA 1
ATOM 761 C C . LEU A 1 93 ? 0.364 -5.599 -6.404 1.00 88.81 93 LEU A C 1
ATOM 763 O O . LEU A 1 93 ? 1.122 -5.912 -7.312 1.00 88.81 93 LEU A O 1
ATOM 767 N N . LYS A 1 94 ? -0.230 -6.517 -5.632 1.00 89.19 94 LYS A N 1
ATOM 768 C CA . LYS A 1 94 ? -0.048 -7.964 -5.828 1.00 89.19 94 LYS A CA 1
ATOM 769 C C . LYS A 1 94 ? -0.490 -8.407 -7.225 1.00 89.19 94 LYS A C 1
ATOM 771 O O . LYS A 1 94 ? 0.249 -9.107 -7.909 1.00 89.19 94 LYS A O 1
ATOM 776 N N . GLY A 1 95 ? -1.681 -7.986 -7.657 1.00 85.31 95 GLY A N 1
ATOM 777 C CA . GLY A 1 95 ? -2.221 -8.333 -8.978 1.00 85.31 95 GLY A CA 1
ATOM 778 C C . GLY A 1 95 ? -1.488 -7.674 -10.144 1.00 85.31 95 GLY A C 1
ATOM 779 O O . GLY A 1 95 ? -1.601 -8.123 -11.278 1.00 85.31 95 GLY A O 1
ATOM 780 N N . THR A 1 96 ? -0.731 -6.615 -9.866 1.00 83.31 96 THR A N 1
ATOM 781 C CA . THR A 1 96 ? -0.031 -5.816 -10.873 1.00 83.31 96 THR A CA 1
ATOM 782 C C . THR A 1 96 ? 1.478 -5.791 -10.644 1.00 83.31 96 THR A C 1
ATOM 784 O O . THR A 1 96 ? 2.151 -4.914 -11.168 1.00 83.31 96 THR A O 1
ATOM 787 N N . ARG A 1 97 ? 2.042 -6.735 -9.879 1.00 78.44 97 ARG A N 1
ATOM 788 C CA . ARG A 1 97 ? 3.468 -6.718 -9.499 1.00 78.44 97 ARG A CA 1
ATOM 789 C C . ARG A 1 97 ? 4.416 -6.793 -10.699 1.00 78.44 97 ARG A C 1
ATOM 791 O O . ARG A 1 97 ? 5.528 -6.278 -10.636 1.00 78.44 97 ARG A O 1
ATOM 798 N N . ASP A 1 98 ? 3.950 -7.417 -11.778 1.00 70.81 98 ASP A N 1
ATOM 799 C CA . ASP A 1 98 ? 4.669 -7.580 -13.044 1.00 70.81 98 ASP A CA 1
ATOM 800 C C . ASP A 1 98 ? 4.443 -6.391 -14.000 1.00 70.81 98 ASP A C 1
ATOM 802 O O . ASP A 1 98 ? 5.067 -6.300 -15.054 1.00 70.81 98 ASP A O 1
ATOM 806 N N . ILE A 1 99 ? 3.562 -5.460 -13.621 1.00 67.81 99 ILE A N 1
ATOM 807 C CA . ILE A 1 99 ? 3.212 -4.254 -14.369 1.00 67.81 99 ILE A CA 1
ATOM 808 C C . ILE A 1 99 ? 3.867 -3.066 -13.657 1.00 67.81 99 ILE A C 1
ATOM 810 O O . ILE A 1 99 ? 3.456 -2.663 -12.567 1.00 67.81 99 ILE A O 1
ATOM 814 N N . GLY A 1 100 ? 4.911 -2.495 -14.249 1.00 61.69 100 GLY A N 1
ATOM 815 C CA . GLY A 1 100 ? 5.596 -1.341 -13.676 1.00 61.69 100 GLY A CA 1
ATOM 816 C C . GLY A 1 100 ? 6.846 -0.933 -14.441 1.00 61.69 100 GLY A C 1
ATOM 817 O O . GLY A 1 100 ? 7.299 -1.634 -15.350 1.00 61.69 100 GLY A O 1
ATOM 818 N N . LEU A 1 101 ? 7.387 0.234 -14.091 1.00 58.03 101 LEU A N 1
ATOM 819 C CA . LEU A 1 101 ? 8.603 0.753 -14.706 1.00 58.03 101 LEU A CA 1
ATOM 820 C C . LEU A 1 101 ? 9.807 -0.043 -14.193 1.00 58.03 101 LEU A C 1
ATOM 822 O O . LEU A 1 101 ? 10.242 0.100 -13.050 1.00 58.03 101 LEU A O 1
ATOM 826 N N . VAL A 1 102 ? 10.370 -0.888 -15.056 1.00 55.19 102 VAL A N 1
ATOM 827 C CA . VAL A 1 102 ? 11.636 -1.560 -14.771 1.00 55.19 102 VAL A CA 1
ATOM 828 C C . VAL A 1 102 ? 12.765 -0.577 -15.063 1.00 55.19 102 VAL A C 1
ATOM 830 O O . VAL A 1 102 ? 13.160 -0.414 -16.215 1.00 55.19 102 VAL A O 1
ATOM 833 N N . PHE A 1 103 ? 13.315 0.054 -14.023 1.00 48.75 103 PHE A N 1
ATOM 834 C CA . PHE A 1 103 ? 14.601 0.745 -14.132 1.00 48.75 103 PHE A CA 1
ATOM 835 C C . PHE A 1 103 ? 15.692 -0.300 -14.372 1.00 48.75 103 PHE A C 1
ATOM 837 O O . PHE A 1 103 ? 16.228 -0.904 -13.439 1.00 48.75 103 PHE A O 1
ATOM 844 N N . ARG A 1 104 ? 15.984 -0.563 -15.646 1.00 50.84 104 ARG A N 1
ATOM 845 C CA . ARG A 1 104 ? 17.195 -1.270 -16.047 1.00 50.84 104 ARG A CA 1
ATOM 846 C C . ARG A 1 104 ? 18.324 -0.249 -16.019 1.00 50.84 104 ARG A C 1
ATOM 848 O O . ARG A 1 104 ? 18.290 0.735 -16.747 1.00 50.8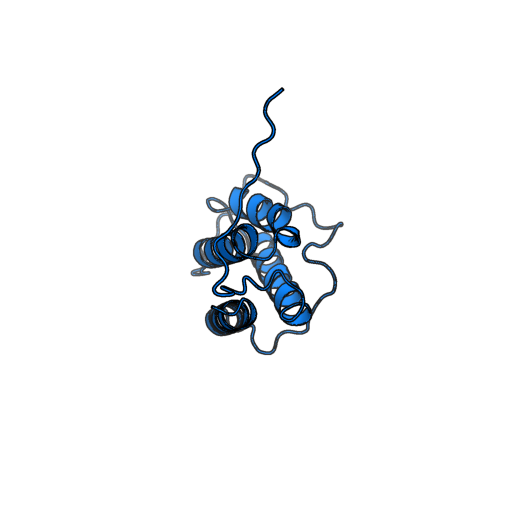4 104 ARG A O 1
ATOM 855 N N . THR A 1 105 ? 19.310 -0.461 -15.156 1.00 51.78 105 THR A N 1
ATOM 856 C CA . THR A 1 105 ? 20.636 0.130 -15.355 1.00 51.78 105 THR A CA 1
ATOM 857 C C . THR A 1 105 ? 21.285 -0.623 -16.504 1.00 51.78 105 THR A C 1
ATOM 859 O O . THR A 1 105 ? 22.090 -1.526 -16.289 1.00 51.78 105 THR A O 1
ATOM 862 N N . ASP A 1 106 ? 20.863 -0.300 -17.720 1.00 51.91 106 ASP A N 1
ATOM 863 C CA . ASP A 1 106 ? 21.670 -0.590 -18.890 1.00 51.91 106 ASP A CA 1
ATOM 864 C C . ASP A 1 106 ? 22.893 0.335 -18.801 1.00 51.91 106 ASP A C 1
ATOM 866 O O . ASP A 1 106 ? 22.791 1.493 -18.396 1.00 51.91 106 ASP A O 1
ATOM 870 N N . SER A 1 107 ? 24.074 -0.199 -19.088 1.00 56.88 107 SER A N 1
ATOM 871 C CA . SER A 1 107 ? 25.381 0.464 -18.977 1.00 56.88 107 SER A CA 1
ATOM 872 C C . SER A 1 107 ? 25.605 1.571 -20.020 1.00 56.88 107 SER A C 1
ATOM 874 O O . SER A 1 107 ? 26.733 1.819 -20.433 1.00 56.88 107 SER A O 1
ATOM 876 N N . GLU A 1 108 ? 24.536 2.222 -20.466 1.00 60.88 108 GLU A N 1
ATOM 877 C CA . GLU A 1 108 ? 24.556 3.361 -21.372 1.00 60.88 108 GLU A CA 1
ATOM 878 C C . GLU A 1 108 ? 24.339 4.633 -20.534 1.00 60.88 108 GLU A C 1
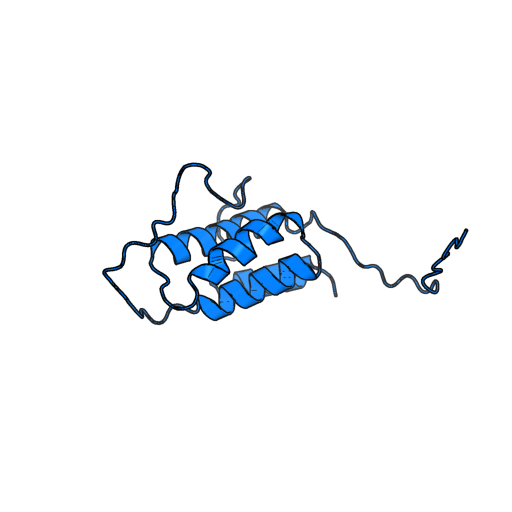ATOM 880 O O . GLU A 1 108 ? 23.349 4.731 -19.801 1.00 60.88 108 GLU A O 1
ATOM 885 N N . PRO A 1 109 ? 25.256 5.615 -20.576 1.00 55.84 109 PRO A N 1
ATOM 886 C CA . PRO A 1 109 ? 25.090 6.854 -19.831 1.00 55.84 109 PRO A CA 1
ATOM 887 C C . PRO A 1 109 ? 23.821 7.575 -20.295 1.00 55.84 109 PRO A C 1
ATOM 889 O O . PRO A 1 109 ? 23.608 7.790 -21.488 1.00 55.84 109 PRO A O 1
ATOM 892 N N . LEU A 1 110 ? 22.986 7.972 -19.331 1.00 59.88 110 LEU A N 1
ATOM 893 C CA . LEU A 1 110 ? 21.745 8.709 -19.550 1.00 59.88 110 LEU A CA 1
ATOM 894 C C . LEU A 1 110 ? 22.039 10.019 -20.308 1.00 59.88 110 LEU A C 1
ATOM 896 O O . LEU A 1 110 ? 22.479 11.010 -19.723 1.00 59.88 110 LEU A O 1
ATOM 900 N N . ARG A 1 111 ? 21.839 10.023 -21.629 1.00 55.31 111 ARG A N 1
ATOM 901 C CA . ARG A 1 111 ? 22.101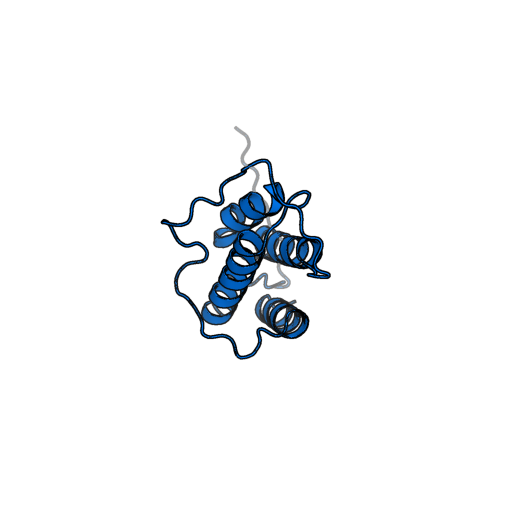 11.181 -22.492 1.00 55.31 111 ARG A CA 1
ATOM 902 C C . ARG A 1 111 ? 20.912 12.138 -22.433 1.00 55.31 111 ARG A C 1
ATOM 904 O O 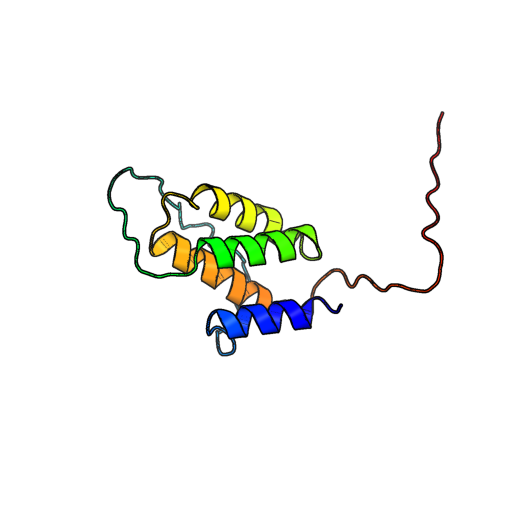. ARG A 1 111 ? 19.881 11.910 -23.058 1.00 55.31 111 ARG A O 1
ATOM 911 N N . ARG A 1 112 ? 21.051 13.218 -21.662 1.00 56.81 112 ARG A N 1
ATOM 912 C CA . ARG A 1 112 ? 20.089 14.326 -21.639 1.00 56.81 112 ARG A CA 1
ATOM 913 C C . ARG A 1 112 ? 20.441 15.313 -22.749 1.00 56.81 112 ARG A C 1
ATOM 915 O O . ARG A 1 112 ? 21.489 15.947 -22.686 1.00 56.81 112 ARG A O 1
ATOM 922 N N . TYR A 1 113 ? 19.554 15.471 -23.722 1.00 67.19 113 TYR A N 1
ATOM 923 C CA . TYR A 1 113 ? 19.581 16.612 -24.633 1.00 67.19 113 TYR A CA 1
ATOM 924 C C . TYR A 1 113 ? 18.719 17.716 -24.012 1.00 67.19 113 TYR A C 1
ATOM 926 O O . TYR A 1 113 ? 17.546 17.492 -23.716 1.00 67.19 113 TYR A O 1
ATOM 934 N N . MET A 1 114 ? 19.323 18.868 -23.724 1.00 64.31 114 MET A N 1
ATOM 935 C CA . MET A 1 114 ? 18.590 20.099 -23.431 1.00 64.31 114 MET A CA 1
ATOM 936 C C . MET A 1 114 ? 18.672 20.952 -24.686 1.00 64.31 114 MET A C 1
ATOM 938 O O . MET A 1 114 ? 19.767 21.385 -25.037 1.00 64.31 114 MET A O 1
ATOM 942 N N . ASP A 1 115 ? 17.545 21.132 -25.363 1.00 73.06 115 ASP A N 1
ATOM 943 C CA . ASP A 1 115 ? 17.426 22.129 -26.419 1.00 73.06 115 ASP A CA 1
ATOM 944 C C . ASP A 1 115 ? 17.024 23.444 -25.745 1.00 73.06 115 ASP A C 1
ATOM 946 O O . ASP A 1 115 ? 16.018 23.499 -25.031 1.00 73.06 115 ASP A O 1
ATOM 950 N N . SER A 1 116 ? 17.877 24.454 -25.873 1.00 66.19 116 SER A N 1
ATOM 951 C CA . SER A 1 116 ? 17.596 25.827 -25.461 1.00 66.19 116 SER A CA 1
ATOM 952 C C . SER A 1 116 ? 17.487 26.648 -26.736 1.00 66.19 116 SER A C 1
ATOM 954 O O . SER A 1 116 ? 18.474 26.742 -27.463 1.00 66.19 116 SER A O 1
ATOM 956 N N . ASP A 1 117 ? 16.299 27.203 -26.972 1.00 63.59 117 ASP A N 1
ATOM 957 C CA . ASP A 1 117 ? 16.065 28.316 -27.902 1.00 63.59 117 ASP A CA 1
ATOM 958 C C . ASP A 1 117 ? 16.577 29.629 -27.282 1.00 63.59 117 ASP A C 1
ATOM 960 O O . ASP A 1 117 ? 16.359 29.817 -26.055 1.00 63.59 117 ASP A O 1
#

Radius of gyration: 16.81 Å; chains: 1; bounding box: 43×43×46 Å